Protein AF-A0A973JI30-F1 (afdb_monomer_lite)

Foldseek 3Di:
DVVVCVVPVAQEDEAEDAPPPPDDDDDPNHHYDYDHADPVLVVQLVVLLVVQVPDDDPVRNVVSSVCRSVVKDKDFQADDPDLVVSLVVLLVRVCVQPVDPFQEKEKEAEPSNDPPSVVSNVVSCCVPPPRRHYHYHHDPDHNGHMMMITD

Radius of gyration: 17.43 Å; chains: 1; bounding box: 43×21×53 Å

Sequence (151 aa):
LSRAVADTDARRVLVLAAADVADVRAPAGVEADVMAVTEVQLVIGAATFASSATGSDAVGVEREVRRAVLAARWARVVPDVGGRVQADRMLDAARGLLSQPSVLLTVLTGDATPAGHEAALLSGIAASHPGVDVVVLTGALAGHGVQMGAE

Structure (mmCIF, N/CA/C/O backbone):
data_AF-A0A973JI30-F1
#
_entry.id   AF-A0A973JI30-F1
#
loop_
_atom_site.group_PDB
_atom_site.id
_atom_site.type_symbol
_atom_site.label_atom_id
_atom_site.label_alt_id
_atom_site.label_comp_id
_atom_site.label_asym_id
_atom_site.label_entity_id
_atom_site.label_seq_id
_atom_site.pdbx_PDB_ins_code
_atom_site.Cartn_x
_atom_site.Cartn_y
_atom_site.Cartn_z
_atom_site.occupancy
_atom_site.B_iso_or_equiv
_atom_site.auth_seq_id
_atom_site.auth_comp_id
_atom_site.auth_asym_id
_atom_site.auth_atom_id
_atom_site.pdbx_PDB_model_num
ATOM 1 N N . LEU A 1 1 ? 1.644 4.625 21.397 1.00 80.88 1 LEU A N 1
ATOM 2 C CA . LEU A 1 1 ? 0.329 4.062 21.775 1.00 80.88 1 LEU A CA 1
ATOM 3 C C . LEU A 1 1 ? -0.349 4.846 22.900 1.00 80.88 1 LEU A C 1
ATOM 5 O O . LEU A 1 1 ? -1.431 5.357 22.665 1.00 80.88 1 LEU A O 1
ATOM 9 N N . SER A 1 2 ? 0.283 5.038 24.065 1.00 84.25 2 SER A N 1
ATOM 10 C CA . SER A 1 2 ? -0.335 5.739 25.212 1.00 84.25 2 SER A CA 1
ATOM 11 C C . SER A 1 2 ? -0.867 7.141 24.907 1.00 84.25 2 SER A C 1
ATOM 13 O O . SER A 1 2 ? -1.949 7.484 25.360 1.00 84.25 2 SER A O 1
ATOM 15 N N . ARG A 1 3 ? -0.146 7.931 24.098 1.00 84.12 3 ARG A N 1
ATOM 16 C CA . ARG A 1 3 ? -0.622 9.248 23.648 1.00 84.12 3 ARG A CA 1
ATOM 17 C C . ARG A 1 3 ? -1.854 9.147 22.745 1.00 84.12 3 ARG A C 1
ATOM 19 O O . ARG A 1 3 ? -2.834 9.817 23.004 1.00 84.12 3 ARG A O 1
ATOM 26 N N . ALA A 1 4 ? -1.828 8.265 21.744 1.00 80.81 4 ALA A N 1
ATOM 27 C CA . ALA A 1 4 ? -2.967 8.064 20.846 1.00 80.81 4 ALA A CA 1
ATOM 28 C C . ALA A 1 4 ? -4.228 7.620 21.608 1.00 80.81 4 ALA A C 1
ATOM 30 O O . ALA A 1 4 ? -5.311 8.117 21.330 1.00 80.81 4 ALA A O 1
ATOM 31 N N . VAL A 1 5 ? -4.080 6.739 22.604 1.00 87.44 5 VAL A N 1
ATOM 32 C CA . VAL A 1 5 ? -5.175 6.355 23.509 1.00 87.44 5 VAL A CA 1
ATOM 33 C C . VAL A 1 5 ? -5.663 7.554 24.319 1.00 87.44 5 VAL A C 1
ATOM 35 O O . VAL A 1 5 ? -6.862 7.787 24.366 1.00 87.44 5 VAL A O 1
ATOM 38 N N . ALA A 1 6 ? -4.761 8.329 24.928 1.00 86.88 6 ALA A N 1
ATOM 39 C CA . ALA A 1 6 ? -5.141 9.501 25.718 1.00 86.88 6 ALA A CA 1
ATOM 40 C C . ALA A 1 6 ? -5.875 10.564 24.881 1.00 86.88 6 ALA A C 1
ATOM 42 O O . ALA A 1 6 ? -6.829 11.164 25.363 1.00 86.88 6 ALA A O 1
ATOM 43 N N . ASP A 1 7 ? -5.463 10.753 23.626 1.00 87.00 7 ASP A N 1
ATOM 44 C CA . ASP A 1 7 ? -6.053 11.733 22.711 1.00 87.00 7 ASP A CA 1
ATOM 45 C C . ASP A 1 7 ? -7.435 11.291 22.181 1.00 87.00 7 ASP A C 1
ATOM 47 O O . ASP A 1 7 ? -8.216 12.127 21.733 1.00 87.00 7 ASP A O 1
ATOM 51 N N . THR A 1 8 ? -7.750 9.990 22.220 1.00 81.69 8 THR A N 1
ATOM 52 C CA . THR A 1 8 ? -8.975 9.416 21.620 1.00 81.69 8 THR A CA 1
ATOM 53 C C . THR A 1 8 ? -9.925 8.749 22.616 1.00 81.69 8 THR A C 1
ATOM 55 O O . THR A 1 8 ? -11.030 8.376 22.231 1.00 81.69 8 THR A O 1
ATOM 58 N N . ASP A 1 9 ? -9.503 8.564 23.870 1.00 85.69 9 ASP A N 1
ATOM 59 C CA . ASP A 1 9 ? -10.170 7.733 24.887 1.00 85.69 9 ASP A CA 1
ATOM 60 C C . ASP A 1 9 ? -10.502 6.308 24.385 1.00 85.69 9 ASP A C 1
ATOM 62 O O . ASP A 1 9 ? -11.497 5.677 24.757 1.00 85.69 9 ASP A O 1
ATOM 66 N N . ALA A 1 10 ? -9.668 5.785 23.478 1.00 84.56 10 ALA A N 1
ATOM 67 C CA . ALA A 1 10 ? -9.909 4.504 22.831 1.00 84.56 10 ALA A CA 1
ATOM 68 C C . ALA A 1 10 ? -9.767 3.335 23.818 1.00 84.56 10 ALA A C 1
ATOM 70 O O . ALA A 1 10 ? -8.713 3.111 24.412 1.00 84.56 10 ALA A O 1
ATOM 71 N N . ARG A 1 11 ? -10.822 2.517 23.921 1.00 86.19 11 ARG A N 1
ATOM 72 C CA . ARG A 1 11 ? -10.820 1.264 24.704 1.00 86.19 11 ARG A CA 1
ATOM 73 C C . ARG A 1 11 ? -10.227 0.076 23.946 1.00 86.19 11 ARG A C 1
ATOM 75 O O . ARG A 1 11 ? -9.841 -0.917 24.559 1.00 86.19 11 ARG A O 1
ATOM 82 N N . ARG A 1 12 ? -10.180 0.174 22.615 1.00 84.38 12 ARG A N 1
ATOM 83 C CA . ARG A 1 12 ? -9.618 -0.828 21.705 1.00 84.38 12 ARG A CA 1
ATOM 84 C C . ARG A 1 12 ? -8.809 -0.119 20.627 1.00 84.38 12 ARG A C 1
ATOM 86 O O . ARG A 1 12 ? -9.223 0.939 20.158 1.00 84.38 12 ARG A O 1
ATOM 93 N N . VAL A 1 13 ? -7.677 -0.694 20.242 1.00 87.50 13 VAL A N 1
ATOM 94 C CA . VAL A 1 13 ? -6.776 -0.140 19.226 1.00 87.50 13 VAL A CA 1
ATOM 95 C C . VAL A 1 13 ? -6.306 -1.236 18.274 1.00 87.50 13 VAL A C 1
ATOM 97 O O . VAL A 1 13 ? -5.838 -2.286 18.709 1.00 87.50 13 VAL A O 1
ATOM 100 N N . LEU A 1 14 ? -6.401 -0.968 16.972 1.00 86.94 14 LEU A N 1
ATOM 101 C CA . LEU A 1 14 ? -5.720 -1.747 15.943 1.00 86.94 14 LEU A CA 1
ATOM 102 C C . LEU A 1 14 ? -4.348 -1.118 15.692 1.00 86.94 14 LEU A C 1
ATOM 104 O O . LEU A 1 14 ? -4.250 0.068 15.377 1.00 86.94 14 LEU A O 1
ATOM 108 N N . VAL A 1 15 ? -3.293 -1.912 15.828 1.00 87.50 15 VAL A N 1
ATOM 109 C CA . VAL A 1 15 ? -1.912 -1.491 15.607 1.00 87.50 15 VAL A CA 1
ATOM 110 C C . VAL A 1 15 ? -1.364 -2.225 14.392 1.00 87.50 15 VAL A C 1
ATOM 112 O O . VAL A 1 15 ? -1.158 -3.434 14.425 1.00 87.50 15 VAL A O 1
ATOM 115 N N . LEU A 1 16 ? -1.098 -1.478 13.323 1.00 87.81 16 LEU A N 1
ATOM 116 C CA . LEU A 1 16 ? -0.340 -1.966 12.175 1.00 87.81 16 LEU A CA 1
ATOM 117 C C . LEU A 1 16 ? 1.146 -1.719 12.459 1.00 87.81 16 LEU A C 1
ATOM 119 O O . LEU A 1 16 ? 1.564 -0.570 12.601 1.00 87.81 16 LEU A O 1
ATOM 123 N N . ALA A 1 17 ? 1.929 -2.785 12.599 1.00 84.81 17 ALA A N 1
ATOM 124 C CA . ALA A 1 17 ? 3.340 -2.713 12.969 1.00 84.81 17 ALA A CA 1
ATOM 125 C C . ALA A 1 17 ? 4.207 -3.499 11.983 1.00 84.81 17 ALA A C 1
ATOM 127 O O . ALA A 1 17 ? 3.757 -4.488 11.413 1.00 84.81 17 ALA A O 1
ATOM 128 N N . ALA A 1 18 ? 5.463 -3.092 11.799 1.00 80.06 18 ALA A N 1
ATOM 129 C CA . ALA A 1 18 ? 6.412 -3.908 11.051 1.00 80.06 18 ALA A CA 1
ATOM 130 C C . ALA A 1 18 ? 6.654 -5.248 11.774 1.00 80.06 18 ALA A C 1
ATOM 132 O O . ALA A 1 18 ? 6.565 -5.331 13.001 1.00 80.06 18 ALA A O 1
ATOM 133 N N . ALA A 1 19 ? 6.935 -6.308 11.013 1.00 74.19 19 ALA A N 1
ATOM 134 C CA . ALA A 1 19 ? 7.053 -7.671 11.545 1.00 74.19 19 ALA A CA 1
ATOM 135 C C . ALA A 1 19 ? 8.183 -7.857 12.578 1.00 74.19 19 ALA A C 1
ATOM 137 O O . ALA A 1 19 ? 8.165 -8.815 13.345 1.00 74.19 19 ALA A O 1
ATOM 138 N N . ASP A 1 20 ? 9.160 -6.955 12.597 1.00 72.38 20 ASP A N 1
ATOM 139 C CA . ASP A 1 20 ? 10.299 -6.927 13.514 1.00 72.38 20 ASP A CA 1
ATOM 140 C C . ASP A 1 20 ? 10.058 -6.073 14.773 1.00 72.38 20 ASP A C 1
ATOM 142 O O . ASP A 1 20 ? 10.909 -6.026 15.666 1.00 72.38 20 ASP A O 1
ATOM 146 N N . VAL A 1 21 ? 8.889 -5.436 14.900 1.00 75.12 21 VAL A N 1
ATOM 147 C CA . VAL A 1 21 ? 8.501 -4.710 16.114 1.00 75.12 21 VAL A CA 1
ATOM 148 C C . VAL A 1 21 ? 8.122 -5.720 17.194 1.00 75.12 21 VAL A C 1
ATOM 150 O O . VAL A 1 21 ? 6.988 -6.184 17.284 1.00 75.12 21 VAL A O 1
ATOM 153 N N . ALA A 1 22 ? 9.102 -6.055 18.028 1.00 58.62 22 ALA A N 1
ATOM 154 C CA . ALA A 1 22 ? 8.991 -7.131 19.006 1.00 58.62 22 ALA A CA 1
ATOM 155 C C . ALA A 1 22 ? 8.092 -6.825 20.222 1.00 58.62 22 ALA A C 1
ATOM 157 O O . ALA A 1 22 ? 7.776 -7.751 20.960 1.00 58.62 22 ALA A O 1
ATOM 158 N N . ASP A 1 23 ? 7.699 -5.566 20.470 1.00 72.75 23 ASP A N 1
ATOM 159 C CA . ASP A 1 23 ? 7.053 -5.204 21.741 1.00 72.75 23 ASP A CA 1
ATOM 160 C C . ASP A 1 23 ? 6.087 -4.003 21.607 1.00 72.75 23 ASP A C 1
ATOM 162 O O . ASP A 1 23 ? 6.453 -2.839 21.797 1.00 72.75 23 ASP A O 1
ATOM 166 N N . VAL A 1 24 ? 4.815 -4.271 21.288 1.00 78.94 24 VAL A N 1
ATOM 167 C CA . VAL A 1 24 ? 3.740 -3.260 21.324 1.00 78.94 24 VAL A CA 1
ATOM 168 C C . VAL A 1 24 ? 3.044 -3.318 22.683 1.00 78.94 24 VAL A C 1
ATOM 170 O O . VAL A 1 24 ? 2.293 -4.244 22.974 1.00 78.94 24 VAL A O 1
ATOM 173 N N . ARG A 1 25 ? 3.267 -2.303 23.526 1.00 83.00 25 ARG A N 1
ATOM 174 C CA . ARG A 1 25 ? 2.654 -2.216 24.862 1.00 83.00 25 ARG A CA 1
ATOM 175 C C . ARG A 1 25 ? 1.466 -1.261 24.874 1.00 83.00 25 ARG A C 1
ATOM 177 O O . ARG A 1 25 ? 1.634 -0.053 24.685 1.00 83.00 25 ARG A O 1
ATOM 184 N N . ALA A 1 26 ? 0.277 -1.801 25.130 1.00 83.38 26 ALA A N 1
ATOM 185 C CA . ALA A 1 26 ? -0.933 -1.022 25.371 1.00 83.38 26 ALA A CA 1
ATOM 186 C C . ALA A 1 26 ? -1.004 -0.525 26.826 1.00 83.38 26 ALA A C 1
ATOM 188 O O . ALA A 1 26 ? -0.517 -1.210 27.730 1.00 83.38 26 ALA A O 1
ATOM 189 N N . PRO A 1 27 ? -1.599 0.656 27.080 1.00 87.38 27 PRO A N 1
ATOM 190 C CA . PRO A 1 27 ? -1.960 1.069 28.433 1.00 87.38 27 PRO A CA 1
ATOM 191 C C . PRO A 1 27 ? -2.869 0.040 29.120 1.00 87.38 27 PRO A C 1
ATOM 193 O O . PRO A 1 27 ? -3.625 -0.675 28.463 1.00 87.38 27 PRO A O 1
ATOM 196 N N . ALA A 1 28 ? -2.823 -0.017 30.453 1.00 86.50 28 ALA A N 1
ATOM 197 C CA . ALA A 1 28 ? -3.683 -0.912 31.222 1.00 86.50 28 ALA A CA 1
ATOM 198 C C . ALA A 1 28 ? -5.171 -0.649 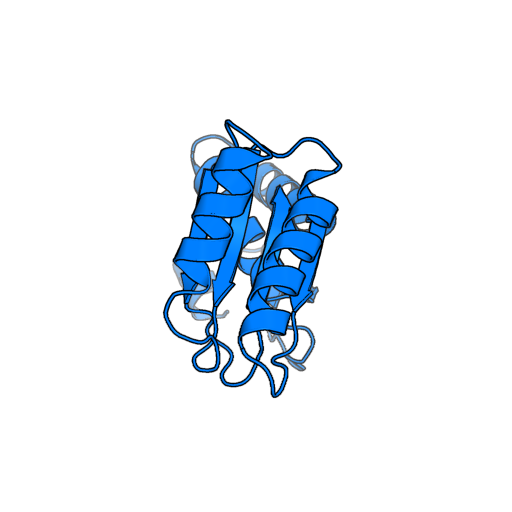30.922 1.00 86.50 28 ALA A C 1
ATOM 200 O O . ALA A 1 28 ? -5.608 0.500 30.907 1.00 86.50 28 ALA A O 1
ATOM 201 N N . GLY A 1 29 ? -5.943 -1.717 30.704 1.00 85.75 29 GLY A N 1
ATOM 202 C CA . GLY A 1 29 ? -7.376 -1.629 30.397 1.00 85.75 29 GLY A CA 1
ATOM 203 C C . GLY A 1 29 ? -7.717 -1.337 28.930 1.00 85.75 29 GLY A C 1
ATOM 204 O O . GLY A 1 29 ? -8.898 -1.217 28.617 1.00 85.75 29 GLY A O 1
ATOM 205 N N . VAL A 1 30 ? -6.720 -1.256 28.041 1.00 89.00 30 VAL A N 1
ATOM 206 C CA . VAL A 1 30 ? -6.911 -1.102 26.590 1.00 89.00 30 VAL A CA 1
ATOM 207 C C . VAL A 1 30 ? -6.593 -2.414 25.883 1.00 89.00 30 VAL A C 1
ATOM 209 O O . VAL A 1 30 ? -5.522 -2.989 26.077 1.00 89.00 30 VAL A O 1
ATOM 212 N N . GLU A 1 31 ? -7.504 -2.871 25.030 1.00 87.31 31 GLU A N 1
ATOM 213 C CA . GLU A 1 31 ? -7.265 -4.020 24.156 1.00 87.31 31 GLU A CA 1
ATOM 214 C C . GLU A 1 31 ? -6.491 -3.564 22.914 1.00 87.31 31 GLU A C 1
ATOM 216 O O . GLU A 1 31 ? -6.947 -2.679 22.190 1.00 87.31 31 GLU A O 1
ATOM 221 N N . ALA A 1 32 ? -5.324 -4.155 22.662 1.00 87.44 32 ALA A N 1
ATOM 222 C CA . ALA A 1 32 ? -4.572 -3.924 21.436 1.00 87.44 32 ALA A CA 1
ATOM 223 C C . ALA A 1 32 ? -4.560 -5.184 20.580 1.00 87.44 32 ALA A C 1
ATOM 225 O O . ALA A 1 32 ? -4.109 -6.235 21.034 1.00 87.44 32 ALA A O 1
ATOM 226 N N . ASP A 1 33 ? -5.011 -5.048 19.337 1.00 87.62 33 ASP A N 1
ATOM 227 C CA . ASP A 1 33 ? -4.787 -6.046 18.300 1.00 87.62 33 ASP A CA 1
ATOM 228 C C . ASP A 1 33 ? -3.639 -5.574 17.410 1.00 87.62 33 ASP A C 1
ATOM 230 O O . ASP A 1 33 ? -3.664 -4.457 16.892 1.00 87.62 33 ASP A O 1
ATOM 234 N N . VAL A 1 34 ? -2.610 -6.404 17.275 1.00 87.56 34 VAL A N 1
ATOM 235 C CA . VAL A 1 34 ? -1.371 -6.058 16.584 1.00 87.56 34 VAL A CA 1
ATOM 236 C C . VAL A 1 34 ? -1.247 -6.917 15.338 1.00 87.56 34 VAL A C 1
ATOM 238 O O . VAL A 1 34 ? -1.142 -8.140 15.413 1.00 87.56 34 VAL A O 1
ATOM 241 N N . MET A 1 35 ? -1.205 -6.263 14.183 1.00 89.81 35 MET A N 1
ATOM 242 C CA . MET A 1 35 ? -0.983 -6.905 12.897 1.00 89.81 35 MET A CA 1
ATOM 243 C C . MET A 1 35 ? 0.413 -6.568 12.384 1.00 89.81 35 MET A C 1
ATOM 245 O O . MET A 1 35 ? 0.734 -5.400 12.162 1.00 89.81 35 MET A O 1
ATOM 249 N N . ALA A 1 36 ? 1.217 -7.607 12.160 1.00 88.56 36 ALA A N 1
ATOM 250 C CA . ALA A 1 36 ? 2.481 -7.495 11.446 1.00 88.56 36 ALA A CA 1
ATOM 251 C C . ALA A 1 36 ? 2.213 -7.239 9.954 1.00 88.56 36 ALA A C 1
ATOM 253 O O . ALA A 1 36 ? 1.524 -8.027 9.304 1.00 88.56 36 ALA A O 1
ATOM 254 N N . VAL A 1 37 ? 2.752 -6.148 9.416 1.00 89.31 37 VAL A N 1
ATOM 255 C CA . VAL A 1 37 ? 2.533 -5.697 8.038 1.00 89.31 37 VAL A CA 1
ATOM 256 C C . VAL A 1 37 ? 3.836 -5.255 7.380 1.00 89.31 37 VAL A C 1
ATOM 258 O O . VAL A 1 37 ? 4.799 -4.873 8.047 1.00 89.31 37 VAL A O 1
ATOM 261 N N . THR A 1 38 ? 3.867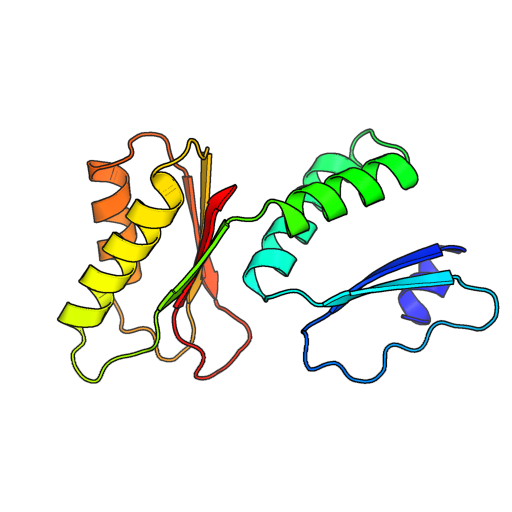 -5.293 6.052 1.00 87.56 38 THR A N 1
ATOM 262 C CA . THR A 1 38 ? 4.897 -4.605 5.268 1.00 87.56 38 THR A CA 1
ATOM 263 C C . THR A 1 38 ? 4.624 -3.104 5.209 1.00 87.56 38 THR A C 1
ATOM 265 O O . THR A 1 38 ? 3.523 -2.635 5.500 1.00 87.56 38 THR A O 1
ATOM 268 N N . GLU A 1 39 ? 5.624 -2.330 4.793 1.00 86.19 39 GLU A N 1
ATOM 269 C CA . GLU A 1 39 ? 5.478 -0.882 4.637 1.00 86.19 39 GLU A CA 1
ATOM 270 C C . GLU A 1 39 ? 4.395 -0.524 3.610 1.00 86.19 39 GLU A C 1
ATOM 272 O O . GLU A 1 39 ? 3.590 0.375 3.833 1.00 86.19 39 GLU A O 1
ATOM 277 N N . VAL A 1 40 ? 4.300 -1.281 2.515 1.00 87.06 40 VAL A N 1
ATOM 278 C CA . VAL A 1 40 ? 3.254 -1.040 1.519 1.00 87.06 40 VAL A CA 1
ATOM 279 C C . VAL A 1 40 ? 1.862 -1.408 2.032 1.00 87.06 40 VAL A C 1
ATOM 281 O O . VAL A 1 40 ? 0.912 -0.669 1.797 1.00 87.06 40 VAL A O 1
ATOM 284 N N . GLN A 1 41 ? 1.737 -2.480 2.816 1.00 89.94 41 GLN A N 1
ATOM 285 C CA . GLN A 1 41 ? 0.483 -2.812 3.496 1.00 89.94 41 GLN A CA 1
ATOM 286 C C . GLN A 1 41 ? 0.073 -1.735 4.509 1.00 89.94 41 GLN A C 1
ATOM 288 O O . GLN A 1 41 ? -1.116 -1.455 4.652 1.00 89.94 41 GLN A O 1
ATOM 293 N N . LEU A 1 42 ? 1.037 -1.101 5.185 1.00 89.12 42 LEU A N 1
ATOM 294 C CA . LEU A 1 42 ? 0.772 0.027 6.076 1.00 89.12 42 LEU A CA 1
ATOM 295 C C . LEU A 1 42 ? 0.200 1.228 5.308 1.00 89.12 42 LEU A C 1
ATOM 297 O O . LEU A 1 42 ? -0.770 1.827 5.769 1.00 89.12 42 LEU A O 1
ATOM 301 N N . VAL A 1 43 ? 0.754 1.552 4.134 1.00 88.62 43 VAL A N 1
ATOM 302 C CA . VAL A 1 43 ? 0.243 2.641 3.284 1.00 88.62 43 VAL A CA 1
ATOM 303 C C . VAL A 1 43 ? -1.177 2.348 2.799 1.00 88.62 43 VAL A C 1
ATOM 305 O O . VAL A 1 43 ? -2.043 3.209 2.935 1.00 88.62 43 VAL A O 1
ATOM 308 N N . ILE A 1 44 ? -1.439 1.124 2.332 1.00 87.94 44 ILE A N 1
ATOM 309 C CA . ILE A 1 44 ? -2.778 0.664 1.920 1.00 87.94 44 ILE A CA 1
ATOM 310 C C . ILE A 1 44 ? -3.779 0.789 3.080 1.00 87.94 44 ILE A C 1
ATOM 312 O O . ILE A 1 44 ? -4.874 1.341 2.939 1.00 87.94 44 ILE A O 1
ATOM 316 N N . GLY A 1 45 ? -3.388 0.336 4.276 1.00 89.44 45 GLY A N 1
ATOM 317 C CA . GLY A 1 45 ? -4.210 0.448 5.480 1.00 89.44 45 GLY A CA 1
ATOM 318 C C . GLY A 1 45 ? -4.504 1.900 5.867 1.00 89.44 45 GLY A C 1
ATOM 319 O O . GLY A 1 45 ? -5.643 2.227 6.201 1.00 89.44 45 GLY A O 1
ATOM 320 N N . ALA A 1 46 ? -3.509 2.786 5.780 1.00 88.38 46 ALA A N 1
ATOM 321 C CA . ALA A 1 46 ? -3.669 4.210 6.067 1.00 88.38 46 ALA A CA 1
ATOM 322 C C . ALA A 1 46 ? -4.571 4.918 5.040 1.00 88.38 46 ALA A C 1
ATOM 324 O O . ALA A 1 46 ? -5.436 5.704 5.431 1.00 88.38 46 ALA A O 1
ATOM 325 N N . ALA A 1 47 ? -4.419 4.612 3.748 1.00 86.44 47 ALA A N 1
ATOM 326 C CA . ALA A 1 47 ? -5.270 5.141 2.681 1.00 86.44 47 ALA A CA 1
ATOM 327 C C . ALA A 1 47 ? -6.729 4.683 2.844 1.00 86.44 47 ALA A C 1
ATOM 329 O O . ALA A 1 47 ? -7.661 5.492 2.765 1.00 86.44 47 ALA A O 1
ATOM 330 N N . THR A 1 48 ? -6.925 3.402 3.172 1.00 88.25 48 THR A N 1
ATOM 331 C CA . THR A 1 48 ? -8.245 2.835 3.477 1.00 88.25 48 THR A CA 1
ATOM 332 C C . THR A 1 48 ? -8.868 3.519 4.692 1.00 88.25 48 THR A C 1
ATOM 334 O O . THR A 1 48 ? -10.030 3.921 4.642 1.00 88.25 48 THR A O 1
ATOM 337 N N . PHE A 1 49 ? -8.101 3.707 5.773 1.00 88.88 49 PHE A N 1
ATOM 338 C CA . PHE A 1 49 ? -8.566 4.400 6.976 1.00 88.88 49 PHE A CA 1
ATOM 339 C C . PHE A 1 49 ? -9.020 5.830 6.664 1.00 88.88 49 PHE A C 1
ATOM 341 O O . PHE A 1 49 ? -10.130 6.212 7.029 1.00 88.88 49 PHE A O 1
ATOM 348 N N . ALA A 1 50 ? -8.197 6.600 5.946 1.00 86.19 50 ALA A N 1
ATOM 349 C CA . ALA A 1 50 ? -8.507 7.981 5.580 1.00 86.19 50 ALA A CA 1
ATOM 350 C C . ALA A 1 50 ? -9.786 8.090 4.734 1.00 86.19 50 ALA A C 1
ATOM 352 O O . ALA A 1 50 ? -10.586 9.001 4.942 1.00 86.19 50 ALA A O 1
ATOM 353 N N . SER A 1 51 ? -10.006 7.136 3.827 1.00 83.31 51 SER A N 1
ATOM 354 C CA . SER A 1 51 ? -11.204 7.092 2.980 1.00 83.31 51 SER A CA 1
ATOM 355 C C . SER A 1 51 ? -12.459 6.700 3.772 1.00 83.31 51 SER A C 1
ATOM 357 O O . SER A 1 51 ? -13.527 7.281 3.585 1.00 83.31 51 SER A O 1
ATOM 359 N N . SER A 1 52 ? -12.320 5.756 4.708 1.00 83.00 52 SER A N 1
ATOM 360 C CA . SER A 1 52 ? -13.433 5.166 5.473 1.00 83.00 52 SER A CA 1
ATOM 361 C C . SER A 1 52 ? -13.869 6.010 6.677 1.00 83.00 52 SER A C 1
ATOM 363 O O . SER A 1 52 ? -15.017 5.936 7.122 1.00 83.00 52 SER A O 1
ATOM 365 N N . ALA A 1 53 ? -12.978 6.866 7.190 1.00 71.00 53 ALA A N 1
ATOM 366 C CA . ALA A 1 53 ? -13.234 7.734 8.342 1.00 71.00 53 ALA A CA 1
ATOM 367 C C . ALA A 1 53 ? -14.361 8.765 8.118 1.00 71.00 53 ALA A C 1
ATOM 369 O O . ALA A 1 53 ? -14.785 9.428 9.062 1.00 71.00 53 ALA A O 1
ATOM 370 N N . THR A 1 54 ? -14.864 8.906 6.886 1.00 68.50 54 THR A N 1
ATOM 371 C CA . THR A 1 54 ? -15.888 9.895 6.519 1.00 68.50 54 THR A CA 1
ATOM 372 C C . THR A 1 54 ? -17.337 9.410 6.664 1.00 68.50 54 THR A C 1
ATOM 374 O O . THR A 1 54 ? -18.253 10.193 6.414 1.00 68.50 54 THR A O 1
ATOM 377 N N . GLY A 1 55 ? -17.589 8.171 7.111 1.00 63.72 55 GLY A N 1
ATOM 378 C CA . GLY A 1 55 ? -18.973 7.689 7.261 1.00 63.72 55 GLY A CA 1
ATOM 379 C C . GLY A 1 55 ? -19.209 6.374 8.011 1.00 63.72 55 GLY A C 1
ATOM 380 O O . GLY A 1 55 ? -20.366 6.056 8.282 1.00 63.72 55 GLY A O 1
ATOM 381 N N . SER A 1 56 ? -18.162 5.626 8.367 1.00 73.06 56 SER A N 1
ATOM 382 C CA . SER A 1 56 ? -18.279 4.336 9.066 1.00 73.06 56 SER A CA 1
ATOM 383 C C . SER A 1 56 ? -18.090 4.475 10.584 1.00 73.06 56 SER A C 1
ATOM 385 O O . SER A 1 56 ? -17.356 5.344 11.057 1.00 73.06 56 SER A O 1
ATOM 387 N N . ASP A 1 57 ? -18.727 3.595 11.368 1.00 84.19 57 ASP A N 1
ATOM 388 C CA . A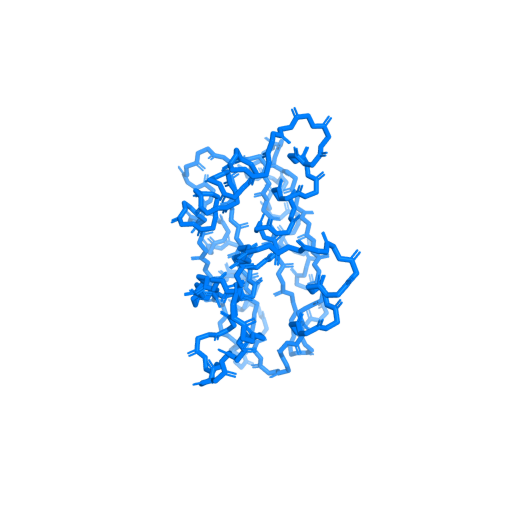SP A 1 57 ? -18.403 3.455 12.792 1.00 84.19 57 ASP A CA 1
ATOM 389 C C . ASP A 1 57 ? -17.005 2.831 12.985 1.00 84.19 57 ASP A C 1
ATOM 391 O O . ASP A 1 57 ? -16.419 2.261 12.061 1.00 84.19 57 ASP A O 1
ATOM 395 N N . ALA A 1 58 ? -16.445 2.936 14.193 1.00 79.94 58 ALA A N 1
ATOM 396 C CA . ALA A 1 58 ? -15.077 2.485 14.464 1.00 79.94 58 ALA A CA 1
ATOM 397 C C . ALA A 1 58 ? -14.849 0.990 14.151 1.00 79.94 58 ALA A C 1
ATOM 399 O O . ALA A 1 58 ? -13.761 0.610 13.723 1.00 79.94 58 ALA A O 1
ATOM 400 N N . VAL A 1 59 ? -15.871 0.146 14.330 1.00 83.69 59 VAL A N 1
ATOM 401 C CA . VAL A 1 59 ? -15.796 -1.300 14.058 1.00 83.69 59 VAL A CA 1
ATOM 402 C C . VAL A 1 59 ? -15.825 -1.577 12.553 1.00 83.69 59 VAL A C 1
ATOM 404 O O . VAL A 1 59 ? -15.138 -2.480 12.070 1.00 83.69 59 VAL A O 1
ATOM 407 N N . GLY A 1 60 ? -16.607 -0.802 11.803 1.00 85.69 60 GLY A N 1
ATOM 408 C CA . GLY A 1 60 ? -16.637 -0.807 10.346 1.00 85.69 60 GLY A CA 1
ATOM 409 C C . GLY A 1 60 ? -15.282 -0.424 9.767 1.00 85.69 60 GLY A C 1
ATOM 410 O O . GLY A 1 60 ? -14.714 -1.208 9.008 1.00 85.69 60 GLY A O 1
ATOM 411 N N . VAL A 1 61 ? -14.721 0.702 10.221 1.00 87.69 61 VAL A N 1
ATOM 412 C CA . VAL A 1 61 ? -13.399 1.179 9.788 1.00 87.69 61 VAL A CA 1
ATOM 413 C C . VAL A 1 61 ? -12.310 0.149 10.099 1.00 87.69 61 VAL A C 1
ATOM 415 O O . VAL A 1 61 ? -11.504 -0.171 9.227 1.00 87.69 61 VAL A O 1
ATOM 418 N N . GLU A 1 62 ? -12.296 -0.430 11.306 1.00 89.69 62 GLU A N 1
ATOM 419 C CA . GLU A 1 62 ? -11.329 -1.477 11.671 1.00 89.69 62 GLU A CA 1
ATOM 420 C C . GLU A 1 62 ? -11.394 -2.668 10.701 1.00 89.69 62 GLU A C 1
ATOM 422 O O . GLU A 1 62 ? -10.369 -3.153 10.212 1.00 89.69 62 GLU A O 1
ATOM 427 N N . ARG A 1 63 ? -12.608 -3.142 10.398 1.00 90.38 63 ARG A N 1
ATOM 428 C CA . ARG A 1 63 ? -12.823 -4.288 9.509 1.00 90.38 63 ARG A CA 1
ATOM 429 C C . ARG A 1 63 ? -12.401 -3.984 8.075 1.00 90.38 63 ARG A C 1
ATOM 431 O O . ARG A 1 63 ? -11.839 -4.862 7.421 1.00 90.38 63 ARG A O 1
ATOM 438 N N . GLU A 1 64 ? -12.686 -2.782 7.588 1.00 90.19 64 GLU A N 1
ATOM 439 C CA . GLU A 1 64 ? -12.311 -2.323 6.249 1.00 90.19 64 GLU A CA 1
ATOM 440 C C . GLU A 1 64 ? -10.794 -2.235 6.108 1.00 90.19 64 GLU A C 1
ATOM 442 O O . GLU A 1 64 ? -10.235 -2.863 5.208 1.00 90.19 64 GLU A O 1
ATOM 447 N N . VAL A 1 65 ? -10.118 -1.587 7.062 1.00 90.94 65 VAL A N 1
ATOM 448 C CA . VAL A 1 65 ? -8.651 -1.501 7.103 1.00 90.94 65 VAL A CA 1
ATOM 449 C C . VAL A 1 65 ? -8.027 -2.892 7.158 1.00 90.94 65 VAL A C 1
ATOM 451 O O . VAL A 1 65 ? -7.146 -3.207 6.360 1.00 90.94 65 VAL A O 1
ATOM 454 N N . ARG A 1 66 ? -8.510 -3.771 8.045 1.00 92.44 66 ARG A N 1
ATOM 455 C CA . ARG A 1 66 ? -7.992 -5.141 8.154 1.00 92.44 66 ARG A CA 1
ATOM 456 C C . ARG A 1 66 ? -8.170 -5.921 6.857 1.00 92.44 66 ARG A C 1
ATOM 458 O O . ARG A 1 66 ? -7.253 -6.621 6.433 1.00 92.44 66 ARG A O 1
ATOM 465 N N . ARG A 1 67 ? -9.345 -5.820 6.230 1.00 91.50 67 ARG A N 1
ATOM 466 C CA . ARG A 1 67 ? -9.621 -6.493 4.959 1.00 91.50 67 ARG A CA 1
ATOM 467 C C . ARG A 1 67 ? -8.689 -5.983 3.864 1.00 91.50 67 ARG A C 1
ATOM 469 O O . ARG A 1 67 ? -8.132 -6.813 3.158 1.00 91.50 67 ARG A O 1
ATOM 476 N N . ALA A 1 68 ? -8.496 -4.670 3.752 1.00 89.94 68 ALA A N 1
ATOM 477 C CA . ALA A 1 68 ? -7.602 -4.076 2.762 1.00 89.94 68 ALA A CA 1
ATOM 478 C C . ALA A 1 68 ? -6.151 -4.538 2.959 1.00 89.94 68 ALA A C 1
ATOM 480 O O . ALA A 1 68 ? -5.532 -5.045 2.029 1.00 89.94 68 ALA A O 1
ATOM 481 N N . VAL A 1 69 ? -5.641 -4.483 4.194 1.00 91.00 69 VAL A N 1
ATOM 482 C CA . VAL A 1 69 ? -4.284 -4.939 4.544 1.00 91.00 69 VAL A CA 1
ATOM 483 C C . VAL A 1 69 ? -4.063 -6.419 4.209 1.00 91.00 69 VAL A C 1
ATOM 485 O O . VAL A 1 69 ? -3.010 -6.782 3.682 1.00 91.00 69 VAL A O 1
ATOM 488 N N . LEU A 1 70 ? -5.041 -7.283 4.505 1.00 90.69 70 LEU A N 1
ATOM 489 C CA . LEU A 1 70 ? -4.947 -8.723 4.234 1.00 90.69 70 LEU A CA 1
ATOM 490 C C . LEU A 1 70 ? -5.142 -9.073 2.752 1.00 90.69 70 LEU A C 1
ATOM 492 O O . LEU A 1 70 ? -4.588 -10.068 2.292 1.00 90.69 70 LEU A O 1
ATOM 496 N N . ALA A 1 71 ? -5.932 -8.287 2.019 1.00 88.88 71 ALA A N 1
ATOM 497 C CA . ALA A 1 71 ? -6.171 -8.476 0.588 1.00 88.88 71 ALA A CA 1
ATOM 498 C C . ALA A 1 71 ? -5.081 -7.844 -0.293 1.00 88.88 71 ALA A C 1
ATOM 500 O O . ALA A 1 71 ? -5.002 -8.161 -1.480 1.00 88.88 71 ALA A O 1
ATOM 501 N N . ALA A 1 72 ? -4.246 -6.970 0.279 1.00 87.44 72 ALA A N 1
ATOM 502 C CA . ALA A 1 72 ? -3.182 -6.268 -0.418 1.00 87.44 72 ALA A CA 1
ATOM 503 C C . ALA A 1 72 ? -2.247 -7.235 -1.151 1.00 87.44 72 ALA A C 1
ATOM 505 O O . ALA A 1 72 ? -1.542 -8.051 -0.546 1.00 87.44 72 ALA A O 1
ATOM 506 N N . ARG A 1 73 ? -2.193 -7.089 -2.474 1.00 91.56 73 ARG A N 1
ATOM 507 C CA . ARG A 1 73 ? -1.209 -7.770 -3.314 1.00 91.56 73 ARG A CA 1
ATOM 508 C C . ARG A 1 73 ? 0.044 -6.917 -3.333 1.00 91.56 73 ARG A C 1
ATOM 510 O O . ARG A 1 73 ? -0.040 -5.735 -3.651 1.00 91.56 73 ARG A O 1
ATOM 517 N N . TRP A 1 74 ? 1.199 -7.496 -3.027 1.00 90.94 74 TRP A N 1
ATOM 518 C CA . TRP A 1 74 ? 2.447 -6.741 -2.988 1.00 90.94 74 TRP A CA 1
ATOM 519 C C . TRP A 1 74 ? 3.633 -7.517 -3.551 1.00 90.94 74 TRP A C 1
ATOM 521 O O . TRP A 1 74 ? 3.639 -8.747 -3.596 1.00 90.94 74 TRP A O 1
ATOM 531 N N . ALA A 1 75 ? 4.642 -6.773 -3.992 1.00 90.00 75 ALA A N 1
ATOM 532 C CA . ALA A 1 75 ? 5.895 -7.300 -4.508 1.00 90.00 75 ALA A CA 1
ATOM 533 C C . ALA A 1 75 ? 7.070 -6.444 -4.028 1.00 90.00 75 ALA A C 1
ATOM 535 O O . ALA A 1 75 ? 6.927 -5.249 -3.766 1.00 90.00 75 ALA A O 1
ATOM 536 N N . ARG A 1 76 ? 8.254 -7.054 -3.938 1.00 88.94 76 ARG A N 1
ATOM 537 C CA . ARG A 1 76 ? 9.507 -6.364 -3.616 1.00 88.94 76 ARG A CA 1
ATOM 538 C C . ARG A 1 76 ? 10.542 -6.632 -4.697 1.00 88.94 76 ARG A C 1
ATOM 540 O O . ARG A 1 76 ? 10.813 -7.782 -5.028 1.00 88.94 76 ARG A O 1
ATOM 547 N N . VAL A 1 77 ? 11.160 -5.567 -5.188 1.00 87.31 77 VAL A N 1
ATOM 548 C CA . VAL A 1 77 ? 12.253 -5.600 -6.158 1.00 87.31 77 VAL A CA 1
ATOM 549 C C . VAL A 1 77 ? 13.537 -5.214 -5.441 1.00 87.31 77 VAL A C 1
ATOM 551 O O . VAL A 1 77 ? 13.737 -4.065 -5.050 1.00 87.31 77 VAL A O 1
ATOM 554 N N . VAL A 1 78 ? 14.408 -6.198 -5.232 1.00 81.25 78 VAL A N 1
ATOM 555 C CA . VAL A 1 78 ? 15.720 -5.993 -4.605 1.00 81.25 78 VAL A CA 1
ATOM 556 C C . VAL A 1 78 ? 16.655 -5.300 -5.608 1.00 81.25 78 VAL A C 1
ATOM 558 O O . VAL A 1 78 ? 16.611 -5.657 -6.790 1.00 81.25 78 VAL A O 1
ATOM 561 N N . PRO A 1 79 ? 17.485 -4.326 -5.180 1.00 72.25 79 PRO A N 1
ATOM 562 C CA . PRO A 1 79 ? 18.426 -3.662 -6.076 1.00 72.25 79 PRO A CA 1
ATOM 563 C C . PRO A 1 79 ? 19.396 -4.681 -6.682 1.00 72.25 79 PRO A C 1
ATOM 565 O O . PRO A 1 79 ? 19.893 -5.559 -5.976 1.00 72.25 79 PRO A O 1
ATOM 568 N N . ASP A 1 80 ? 19.663 -4.562 -7.981 1.00 70.19 80 ASP A N 1
ATOM 569 C CA . ASP A 1 80 ? 20.671 -5.360 -8.685 1.00 70.19 80 ASP A CA 1
ATOM 570 C C . ASP A 1 80 ? 21.814 -4.441 -9.140 1.00 70.19 80 ASP A C 1
ATOM 572 O O . ASP A 1 80 ? 21.628 -3.237 -9.308 1.00 70.19 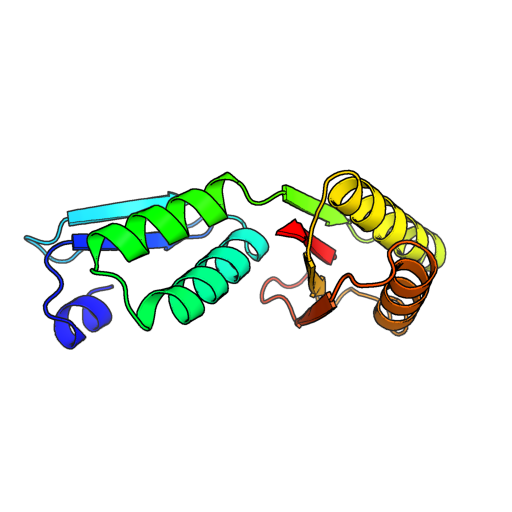80 ASP A O 1
ATOM 576 N N . VAL A 1 81 ? 22.997 -5.004 -9.374 1.00 62.41 81 VAL A N 1
ATOM 577 C CA . VAL A 1 81 ? 24.218 -4.266 -9.738 1.00 62.41 81 VAL A CA 1
ATOM 578 C C . VAL A 1 81 ? 24.085 -3.590 -11.121 1.00 62.41 81 VAL A C 1
ATOM 580 O O . VAL A 1 81 ? 24.850 -2.686 -11.452 1.00 62.41 81 VAL A O 1
ATOM 583 N N . GLY A 1 82 ? 23.091 -3.980 -11.934 1.00 61.78 82 GLY A N 1
ATOM 584 C CA . GLY A 1 82 ? 22.789 -3.387 -13.242 1.00 61.78 82 GLY A CA 1
ATOM 585 C C . GLY A 1 82 ? 21.472 -2.602 -13.281 1.00 61.78 82 GLY A C 1
ATOM 586 O O . GLY A 1 82 ? 20.392 -3.189 -13.256 1.00 61.78 82 GLY A O 1
ATOM 587 N N . GLY A 1 83 ? 21.547 -1.278 -13.467 1.00 63.19 83 GLY A N 1
ATOM 588 C CA . GLY A 1 83 ? 20.379 -0.383 -13.437 1.00 63.19 83 GLY A CA 1
ATOM 589 C C . GLY A 1 83 ? 19.261 -0.729 -14.434 1.00 63.19 83 GLY A C 1
ATOM 590 O O . GLY A 1 83 ? 18.093 -0.698 -14.064 1.00 63.19 83 GLY A O 1
ATOM 591 N N . ARG A 1 84 ? 19.568 -1.127 -15.677 1.00 68.25 84 ARG A N 1
ATOM 592 C CA . ARG A 1 84 ? 18.527 -1.460 -16.676 1.00 68.25 84 ARG A CA 1
ATOM 593 C C . ARG A 1 84 ? 17.692 -2.684 -16.278 1.00 68.25 84 ARG A C 1
ATOM 595 O O . ARG A 1 84 ? 16.479 -2.676 -16.440 1.00 68.25 84 ARG A O 1
ATOM 602 N N . VAL A 1 85 ? 18.336 -3.679 -15.667 1.00 78.12 85 VAL A N 1
ATOM 603 C CA . VAL A 1 85 ? 17.684 -4.904 -15.177 1.00 78.12 85 VAL A CA 1
ATOM 604 C C . VAL A 1 85 ? 16.682 -4.586 -14.065 1.00 78.12 85 VAL A C 1
ATOM 606 O O . VAL A 1 85 ? 15.642 -5.230 -13.965 1.00 78.12 85 VAL A O 1
ATOM 609 N N . GLN A 1 86 ? 16.958 -3.570 -13.244 1.00 83.19 86 GLN A N 1
ATOM 610 C CA . GLN A 1 86 ? 16.056 -3.165 -12.168 1.00 83.19 86 GLN A CA 1
ATOM 611 C C . GLN A 1 86 ? 14.766 -2.523 -12.693 1.00 83.19 86 GLN A C 1
ATOM 613 O O . GLN A 1 86 ? 13.697 -2.853 -12.190 1.00 83.19 86 GLN A O 1
ATOM 618 N N . ALA A 1 87 ? 14.842 -1.654 -13.708 1.00 84.75 87 ALA A N 1
ATOM 619 C CA . ALA A 1 87 ? 13.655 -1.025 -14.297 1.00 84.75 87 ALA A CA 1
ATOM 620 C C . ALA A 1 87 ? 12.723 -2.062 -14.948 1.00 84.75 87 ALA A C 1
ATOM 622 O O . ALA A 1 87 ? 11.514 -2.031 -14.722 1.00 84.75 87 ALA A O 1
ATOM 623 N N . ASP A 1 88 ? 13.289 -3.023 -15.683 1.00 87.94 88 ASP A N 1
ATOM 624 C CA . ASP A 1 88 ? 12.516 -4.106 -16.300 1.00 87.94 88 ASP A CA 1
ATOM 625 C C . ASP A 1 88 ? 11.850 -4.989 -15.229 1.00 87.94 88 ASP A C 1
ATOM 627 O O . ASP A 1 88 ? 10.651 -5.252 -15.297 1.00 87.94 88 ASP A O 1
ATOM 631 N N . ARG A 1 89 ? 12.577 -5.350 -14.158 1.00 88.56 89 ARG A N 1
ATOM 632 C CA . ARG A 1 89 ? 12.006 -6.095 -13.018 1.00 88.56 89 ARG A CA 1
ATOM 633 C C . ARG A 1 89 ? 10.913 -5.326 -12.285 1.00 88.56 89 ARG A C 1
ATOM 635 O O . ARG A 1 89 ? 9.957 -5.940 -11.819 1.00 88.56 89 ARG A O 1
ATOM 642 N N . MET A 1 90 ? 11.054 -4.007 -12.156 1.00 90.94 90 MET A N 1
ATOM 643 C CA . MET A 1 90 ? 10.010 -3.161 -11.579 1.00 90.94 90 MET A CA 1
ATOM 644 C C . MET A 1 90 ? 8.733 -3.237 -12.410 1.00 90.94 90 MET A C 1
ATOM 646 O O . MET A 1 90 ? 7.653 -3.451 -11.863 1.00 90.94 90 MET A O 1
ATOM 650 N N . LEU A 1 91 ? 8.863 -3.117 -13.730 1.00 92.12 91 LEU A N 1
ATOM 651 C CA . LEU A 1 91 ? 7.726 -3.187 -14.634 1.00 92.12 91 LEU A CA 1
ATOM 652 C C . LEU A 1 91 ? 7.082 -4.581 -14.641 1.00 92.12 91 LEU A C 1
ATOM 654 O O . LEU A 1 91 ? 5.858 -4.683 -14.621 1.00 92.12 91 LEU A O 1
ATOM 658 N N . ASP A 1 92 ? 7.877 -5.648 -14.614 1.00 93.12 92 ASP A N 1
ATOM 659 C CA . ASP A 1 92 ? 7.366 -7.020 -14.556 1.00 93.12 92 ASP A CA 1
ATOM 660 C C . ASP A 1 92 ? 6.655 -7.320 -13.230 1.00 93.12 92 ASP A C 1
ATOM 662 O O . ASP A 1 92 ? 5.586 -7.932 -13.233 1.00 93.12 92 ASP A O 1
ATOM 666 N N . ALA A 1 93 ? 7.185 -6.835 -12.101 1.00 93.50 93 ALA A N 1
ATOM 667 C CA . ALA A 1 93 ? 6.521 -6.946 -10.803 1.00 93.50 93 ALA A CA 1
ATOM 668 C C . ALA A 1 93 ? 5.173 -6.210 -10.800 1.00 93.50 93 ALA A C 1
ATOM 670 O O . ALA A 1 93 ? 4.159 -6.776 -10.392 1.00 93.50 93 ALA A O 1
ATOM 671 N N . ALA A 1 94 ? 5.143 -4.980 -11.316 1.00 93.81 94 ALA A N 1
ATOM 672 C CA . ALA A 1 94 ? 3.919 -4.201 -11.437 1.00 93.81 94 ALA A CA 1
ATOM 673 C C . ALA A 1 94 ? 2.888 -4.885 -12.351 1.00 93.81 94 ALA A C 1
ATOM 675 O O . ALA A 1 94 ? 1.728 -5.013 -11.974 1.00 93.81 94 ALA A O 1
ATOM 676 N N . ARG A 1 95 ? 3.302 -5.421 -13.506 1.00 93.69 95 ARG A N 1
ATOM 677 C CA . ARG A 1 95 ? 2.427 -6.216 -14.389 1.00 93.69 95 ARG A CA 1
ATOM 678 C C . ARG A 1 95 ? 1.889 -7.466 -13.700 1.00 93.69 95 ARG A C 1
ATOM 680 O O . ARG A 1 95 ? 0.723 -7.803 -13.871 1.00 93.69 95 ARG A O 1
ATOM 687 N N . GLY A 1 96 ? 2.721 -8.145 -12.911 1.00 93.81 96 GLY A N 1
ATOM 688 C CA . GLY A 1 96 ? 2.297 -9.287 -12.107 1.00 93.81 96 GLY A CA 1
ATOM 689 C C . GLY A 1 96 ? 1.189 -8.907 -11.125 1.00 93.81 96 GLY A C 1
ATOM 690 O O . GLY A 1 96 ? 0.167 -9.590 -11.058 1.00 93.81 96 GLY A O 1
ATOM 691 N N . LEU A 1 97 ? 1.346 -7.783 -10.422 1.00 93.00 97 LEU A N 1
ATOM 692 C CA . LEU A 1 97 ? 0.333 -7.265 -9.500 1.00 93.00 97 LEU A CA 1
ATOM 693 C C . LEU A 1 97 ? -0.960 -6.861 -10.224 1.00 93.00 97 LEU A C 1
ATOM 695 O O . LEU A 1 97 ? -2.043 -7.238 -9.778 1.00 93.00 97 LEU A O 1
ATOM 699 N N . LEU A 1 98 ? -0.844 -6.174 -11.362 1.00 93.81 98 LEU A N 1
ATOM 700 C CA . LEU A 1 98 ? -1.966 -5.687 -12.175 1.00 93.81 98 LEU A CA 1
ATOM 701 C C . LEU A 1 98 ? -2.612 -6.758 -13.068 1.00 93.81 98 LEU A C 1
ATOM 703 O O . LEU A 1 98 ? -3.578 -6.477 -13.773 1.00 93.81 98 LEU A O 1
ATOM 707 N N . SER A 1 99 ? -2.132 -8.004 -13.014 1.00 92.88 99 SER A N 1
ATOM 708 C CA . SER A 1 99 ? -2.761 -9.132 -13.716 1.00 92.88 99 SER A CA 1
ATOM 709 C C . SER A 1 99 ? -4.186 -9.430 -13.231 1.00 92.88 99 SER A C 1
ATOM 711 O O . SER A 1 99 ? -4.955 -10.082 -13.938 1.00 92.88 99 SER A O 1
ATOM 713 N N . GLN A 1 100 ? -4.553 -8.937 -12.045 1.00 88.50 100 GLN A N 1
ATOM 714 C CA . GLN A 1 100 ? -5.938 -8.877 -11.581 1.00 88.50 100 GLN A CA 1
ATOM 715 C C . GLN A 1 100 ? -6.380 -7.412 -11.490 1.00 88.50 100 GLN A C 1
ATOM 717 O O . GLN A 1 100 ? -5.533 -6.556 -11.208 1.00 88.50 100 GLN A O 1
ATOM 722 N N . PRO A 1 101 ? -7.684 -7.121 -11.666 1.00 86.19 101 PRO A N 1
ATOM 723 C CA . PRO A 1 101 ? -8.205 -5.758 -11.652 1.00 86.19 101 PRO A CA 1
ATOM 724 C C . PRO A 1 101 ? -7.710 -4.965 -10.443 1.00 86.19 101 PRO A C 1
ATOM 726 O O . PRO A 1 101 ? -7.741 -5.456 -9.315 1.00 86.19 101 PRO A O 1
ATOM 729 N N . SER A 1 102 ? -7.212 -3.764 -10.700 1.00 85.62 102 SER A N 1
ATOM 730 C CA . SER A 1 102 ? -6.735 -2.811 -9.704 1.00 85.62 102 SER A CA 1
ATOM 731 C C . SER A 1 102 ? -6.918 -1.417 -10.280 1.00 85.62 102 SER A C 1
ATOM 733 O O . SER A 1 102 ? -6.814 -1.240 -11.496 1.00 85.62 102 SER A O 1
ATOM 735 N N . VAL A 1 103 ? -7.212 -0.449 -9.421 1.00 86.00 103 VAL A N 1
ATOM 736 C CA . VAL A 1 103 ? -7.322 0.964 -9.821 1.00 86.00 103 VAL A CA 1
ATOM 737 C C . VAL A 1 103 ? -6.100 1.774 -9.402 1.00 86.00 103 VAL A C 1
ATOM 739 O O . VAL A 1 103 ? -5.867 2.843 -9.955 1.00 86.00 103 VAL A O 1
ATOM 742 N N . LEU A 1 104 ? -5.305 1.252 -8.463 1.00 89.31 104 LEU A N 1
ATOM 743 C CA . LEU A 1 104 ? -4.204 1.966 -7.835 1.00 89.31 104 LEU A CA 1
ATOM 744 C C . LEU A 1 104 ? -2.997 1.046 -7.624 1.00 89.31 104 LEU A C 1
ATOM 746 O O . LEU A 1 104 ? -3.094 0.002 -6.977 1.00 89.31 104 LEU A O 1
ATOM 750 N N . LEU A 1 105 ? -1.840 1.486 -8.114 1.00 92.38 105 LEU A N 1
ATOM 751 C CA . LEU A 1 105 ? -0.535 0.903 -7.826 1.00 92.38 105 LEU A CA 1
ATOM 752 C C . LEU A 1 105 ? 0.286 1.879 -6.972 1.00 92.38 105 LEU A C 1
ATOM 754 O O . LEU A 1 105 ? 0.759 2.907 -7.459 1.00 92.38 105 LEU A O 1
ATOM 758 N N . THR A 1 106 ? 0.512 1.534 -5.709 1.00 92.44 106 THR A N 1
ATOM 759 C CA . THR A 1 106 ? 1.410 2.270 -4.812 1.00 92.44 106 THR A CA 1
ATOM 760 C C . THR A 1 106 ? 2.826 1.722 -4.940 1.00 92.44 106 THR A C 1
ATOM 762 O O . THR A 1 106 ? 3.047 0.518 -4.807 1.00 92.44 106 THR A O 1
ATOM 765 N N . VAL A 1 107 ? 3.801 2.599 -5.160 1.00 90.88 107 VAL A N 1
ATOM 766 C CA . VAL A 1 107 ? 5.221 2.270 -5.313 1.00 90.88 107 VAL A CA 1
ATOM 767 C C . VAL A 1 107 ? 6.010 3.005 -4.237 1.00 90.88 107 VAL A C 1
ATOM 769 O O . VAL A 1 107 ? 5.991 4.229 -4.184 1.00 90.88 107 VAL A O 1
ATOM 772 N N . LEU A 1 108 ? 6.722 2.264 -3.391 1.00 89.88 108 LEU A N 1
ATOM 773 C CA . LEU A 1 108 ? 7.632 2.809 -2.388 1.00 89.88 108 LEU A CA 1
ATOM 774 C C . LEU A 1 108 ? 9.071 2.678 -2.888 1.00 89.88 108 LEU A C 1
ATOM 776 O O . LEU A 1 108 ? 9.575 1.560 -3.042 1.00 89.88 108 LEU A O 1
ATOM 780 N N . THR A 1 109 ? 9.729 3.804 -3.148 1.00 87.81 109 THR A N 1
ATOM 781 C CA . THR A 1 109 ? 11.127 3.860 -3.590 1.00 87.81 109 THR A CA 1
ATOM 782 C C . THR A 1 109 ? 12.051 4.191 -2.424 1.00 87.81 109 THR A C 1
ATOM 784 O O . THR A 1 109 ? 11.772 5.075 -1.623 1.00 87.81 109 THR A O 1
ATOM 787 N N . GLY A 1 110 ? 13.152 3.451 -2.289 1.00 81.00 110 GLY A N 1
ATOM 788 C CA . GLY A 1 110 ? 14.198 3.748 -1.302 1.00 81.00 110 GLY A CA 1
ATOM 789 C C . GLY A 1 110 ? 15.350 4.544 -1.914 1.00 81.00 110 GLY A C 1
ATOM 790 O O . GLY A 1 110 ? 15.469 4.612 -3.138 1.00 81.00 110 GLY A O 1
ATOM 791 N N . ASP A 1 111 ? 16.260 5.047 -1.076 1.00 77.25 111 ASP A N 1
ATOM 792 C CA . ASP A 1 111 ? 17.437 5.848 -1.479 1.00 77.25 111 ASP A CA 1
ATOM 793 C C . ASP A 1 111 ? 18.347 5.167 -2.517 1.00 77.25 111 ASP A C 1
ATOM 795 O O . ASP A 1 111 ? 19.087 5.819 -3.249 1.00 77.25 111 ASP A O 1
ATOM 799 N N . ALA A 1 112 ? 18.303 3.835 -2.586 1.00 76.00 112 ALA A N 1
ATOM 800 C CA . ALA A 1 112 ? 19.058 3.038 -3.549 1.00 76.00 112 ALA A CA 1
ATOM 801 C C . ALA A 1 112 ? 18.379 2.932 -4.931 1.00 76.00 112 ALA A C 1
ATOM 803 O O . ALA A 1 112 ? 18.896 2.246 -5.813 1.00 76.00 112 ALA A O 1
ATOM 804 N N . THR A 1 113 ? 17.211 3.550 -5.129 1.00 79.12 113 THR A N 1
ATOM 805 C CA . THR A 1 113 ? 16.489 3.523 -6.408 1.00 79.12 113 THR A CA 1
ATOM 806 C C . THR A 1 113 ? 17.168 4.478 -7.390 1.00 79.12 113 THR A C 1
ATOM 808 O O . THR A 1 113 ? 17.244 5.675 -7.108 1.00 79.12 113 THR A O 1
ATOM 811 N N . PRO A 1 114 ? 17.677 4.001 -8.541 1.00 79.12 114 PRO A N 1
ATOM 812 C CA . PRO A 1 114 ? 18.365 4.889 -9.466 1.00 79.12 114 PRO A CA 1
ATOM 813 C C . PRO A 1 114 ? 17.411 5.918 -10.088 1.00 79.12 114 PRO A C 1
ATOM 815 O O . PRO A 1 114 ? 16.230 5.654 -10.326 1.00 79.12 114 PRO A O 1
ATOM 818 N N . ALA A 1 115 ? 17.946 7.104 -10.381 1.00 81.00 115 ALA A N 1
ATOM 819 C CA . ALA A 1 115 ? 17.182 8.182 -10.994 1.00 81.00 115 ALA A CA 1
ATOM 820 C C . ALA A 1 115 ? 16.624 7.769 -12.369 1.00 81.00 115 ALA A C 1
ATOM 822 O O . ALA A 1 115 ? 17.324 7.173 -13.188 1.00 81.00 115 ALA A O 1
ATOM 823 N N . GLY A 1 116 ? 15.368 8.132 -12.636 1.00 82.56 116 GLY A N 1
ATOM 824 C CA . GLY A 1 116 ? 14.686 7.852 -13.905 1.00 82.56 116 GLY A CA 1
ATOM 825 C C . GLY A 1 116 ? 13.928 6.520 -13.955 1.00 82.56 116 GLY A C 1
ATOM 826 O O . GLY A 1 116 ? 13.091 6.344 -14.840 1.00 82.56 116 GLY A O 1
ATOM 827 N N . HIS A 1 117 ? 14.130 5.618 -12.991 1.00 86.44 117 HIS A N 1
ATOM 828 C CA . HIS A 1 117 ? 13.400 4.344 -12.919 1.00 86.44 117 HIS A CA 1
ATOM 829 C C . HIS A 1 117 ? 11.912 4.525 -12.637 1.00 86.44 117 HIS A C 1
ATOM 831 O O . HIS A 1 117 ? 11.091 3.802 -13.194 1.00 86.44 117 HIS A O 1
ATOM 837 N N . GLU A 1 118 ? 11.557 5.521 -11.828 1.00 87.88 118 GLU A N 1
ATOM 838 C CA . GLU A 1 118 ? 10.164 5.891 -11.563 1.00 87.88 118 GLU A CA 1
ATOM 839 C C . GLU A 1 118 ? 9.464 6.340 -12.850 1.00 87.88 118 GLU A C 1
ATOM 841 O O . GLU A 1 118 ? 8.395 5.839 -13.183 1.00 87.88 118 GLU A O 1
ATOM 846 N N . ALA A 1 119 ? 10.106 7.208 -13.638 1.00 89.25 119 ALA A N 1
ATOM 847 C CA . ALA A 1 119 ? 9.562 7.671 -14.913 1.00 89.25 119 ALA A CA 1
ATOM 848 C C . ALA A 1 119 ? 9.405 6.525 -15.931 1.00 89.25 119 ALA A C 1
ATOM 850 O O . ALA A 1 119 ? 8.408 6.469 -16.652 1.00 89.25 119 ALA A O 1
ATOM 851 N N . ALA A 1 120 ? 10.362 5.592 -15.972 1.00 88.81 120 ALA A N 1
ATOM 852 C CA . ALA A 1 120 ? 10.276 4.405 -16.821 1.00 88.81 120 ALA A CA 1
ATOM 853 C C . ALA A 1 120 ? 9.118 3.483 -16.406 1.00 88.81 120 ALA A C 1
ATOM 855 O O . ALA A 1 120 ? 8.376 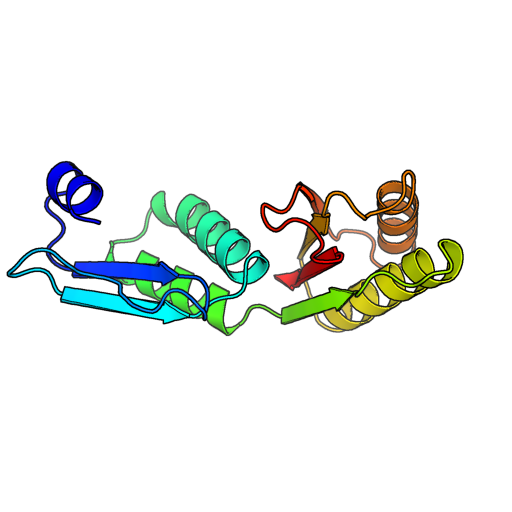3.012 -17.270 1.00 88.81 120 ALA A O 1
ATOM 856 N N . LEU A 1 121 ? 8.926 3.274 -15.098 1.00 91.19 121 LEU A N 1
ATOM 857 C CA . LEU A 1 121 ? 7.805 2.506 -14.560 1.00 91.19 121 LEU A CA 1
ATOM 858 C C . LEU A 1 121 ? 6.469 3.167 -14.911 1.00 91.19 121 LEU A C 1
ATOM 860 O O . LEU A 1 121 ? 5.602 2.510 -15.481 1.00 91.19 121 LEU A O 1
ATOM 864 N N . LEU A 1 122 ? 6.327 4.467 -14.638 1.00 92.62 122 LEU A N 1
ATOM 865 C CA . LEU A 1 122 ? 5.117 5.236 -14.940 1.00 92.62 122 LEU A CA 1
ATOM 866 C C . LEU A 1 122 ? 4.749 5.148 -16.424 1.00 92.62 122 LEU A C 1
ATOM 868 O O . LEU A 1 122 ? 3.612 4.829 -16.764 1.00 92.62 122 LEU A O 1
ATOM 872 N N . SER A 1 123 ? 5.725 5.358 -17.310 1.00 92.75 123 SER A N 1
ATOM 873 C CA . SER A 1 123 ? 5.529 5.245 -18.759 1.00 92.75 123 SER A CA 1
ATOM 874 C C . SER A 1 123 ? 5.117 3.825 -19.175 1.00 92.75 123 SER A C 1
ATOM 876 O O . SER A 1 123 ? 4.167 3.642 -19.938 1.00 92.75 123 SER A O 1
ATOM 878 N N . GLY A 1 124 ? 5.780 2.799 -18.629 1.00 92.69 124 GLY A N 1
ATOM 879 C CA . GLY A 1 124 ? 5.485 1.398 -18.934 1.00 92.69 124 GLY A CA 1
ATOM 880 C C . GLY A 1 124 ? 4.093 0.949 -18.479 1.00 92.69 124 GLY A C 1
ATOM 881 O O . GLY A 1 124 ? 3.423 0.193 -19.192 1.00 92.69 124 GLY A O 1
ATOM 882 N N . ILE A 1 125 ? 3.635 1.423 -17.319 1.00 94.25 125 ILE A N 1
ATOM 883 C CA . ILE A 1 125 ? 2.293 1.130 -16.802 1.00 94.25 125 ILE A CA 1
ATOM 884 C C . ILE A 1 125 ? 1.232 1.891 -17.584 1.00 94.25 125 ILE A C 1
ATOM 886 O O . ILE A 1 125 ? 0.303 1.253 -18.068 1.00 94.25 125 ILE A O 1
ATOM 890 N N . ALA A 1 126 ? 1.415 3.189 -17.834 1.00 92.69 126 ALA A N 1
ATOM 891 C CA . ALA A 1 126 ? 0.484 3.973 -18.646 1.00 92.69 126 ALA A CA 1
ATOM 892 C C . ALA A 1 126 ? 0.253 3.360 -20.041 1.00 92.69 126 ALA A C 1
ATOM 894 O O . ALA A 1 126 ? -0.864 3.379 -20.554 1.00 92.69 126 ALA A O 1
ATOM 895 N N . ALA A 1 127 ? 1.294 2.771 -20.641 1.00 92.44 127 ALA A N 1
ATOM 896 C CA . ALA A 1 127 ? 1.193 2.108 -21.938 1.00 92.44 127 ALA A CA 1
ATOM 897 C C . ALA A 1 127 ? 0.479 0.743 -21.900 1.00 92.44 127 ALA A C 1
ATOM 899 O O . ALA A 1 127 ? -0.117 0.345 -22.898 1.00 92.44 127 ALA A O 1
ATOM 900 N N . SER A 1 128 ? 0.567 -0.001 -20.792 1.00 92.00 128 SER A N 1
ATOM 901 C CA . SER A 1 128 ? 0.074 -1.390 -20.711 1.00 92.00 128 SER A CA 1
ATOM 902 C C . SER A 1 128 ? -1.228 -1.558 -19.927 1.00 92.00 128 SER A C 1
ATOM 904 O O . SER A 1 128 ? -1.971 -2.497 -20.195 1.00 92.00 128 SER A O 1
ATOM 906 N N . HIS A 1 129 ? -1.510 -0.654 -18.992 1.00 93.44 129 HIS A N 1
ATOM 907 C CA . HIS A 1 129 ? -2.668 -0.678 -18.100 1.00 93.44 129 HIS A CA 1
ATOM 908 C C . HIS A 1 129 ? -3.297 0.724 -18.041 1.00 93.44 129 HIS A C 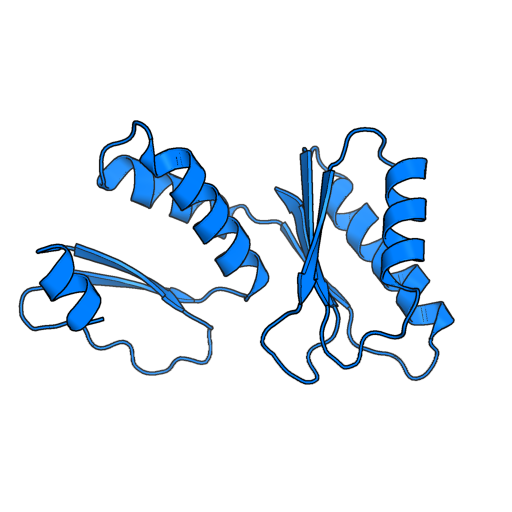1
ATOM 910 O O . HIS A 1 129 ? -3.204 1.410 -17.019 1.00 93.44 129 HIS A O 1
ATOM 916 N N . PRO A 1 130 ? -3.901 1.194 -19.148 1.00 89.56 130 PRO A N 1
ATOM 917 C CA . PRO A 1 130 ? -4.524 2.509 -19.174 1.00 89.56 130 PRO A CA 1
ATOM 918 C C . PRO A 1 130 ? -5.650 2.581 -18.132 1.00 89.56 130 PRO A C 1
ATOM 920 O O . PRO A 1 130 ? -6.520 1.713 -18.095 1.00 89.56 130 PRO A O 1
ATOM 923 N N . GLY A 1 131 ? -5.632 3.624 -17.300 1.00 89.44 131 GLY A N 1
ATOM 924 C CA . GLY A 1 131 ? -6.624 3.845 -16.241 1.00 89.44 131 GLY A CA 1
ATOM 925 C C . GLY A 1 131 ? -6.211 3.370 -14.845 1.00 89.44 131 GLY A C 1
ATOM 926 O O . GLY A 1 131 ? -6.991 3.545 -13.917 1.00 89.44 131 GLY A O 1
ATOM 927 N N . VAL A 1 132 ? -5.011 2.802 -14.685 1.00 93.00 132 VAL A N 1
ATOM 928 C CA . VAL A 1 132 ? -4.416 2.565 -13.362 1.00 93.00 132 VAL A CA 1
ATOM 929 C C . VAL A 1 132 ? -3.693 3.825 -12.901 1.00 93.00 132 VAL A C 1
ATOM 931 O O . VAL A 1 132 ? -2.782 4.301 -13.584 1.00 93.00 132 VAL A O 1
ATOM 934 N N . ASP A 1 133 ? -4.061 4.327 -11.725 1.00 92.12 133 ASP A N 1
ATOM 935 C CA . ASP A 1 133 ? -3.327 5.397 -11.061 1.00 92.12 133 ASP A CA 1
ATOM 936 C C . ASP A 1 133 ? -2.070 4.825 -10.401 1.00 92.12 133 ASP A C 1
ATOM 938 O O . ASP A 1 133 ? -2.104 3.779 -9.752 1.00 92.12 133 ASP A O 1
ATOM 942 N N . VAL A 1 134 ? -0.935 5.504 -10.566 1.00 91.81 134 VAL A N 1
ATOM 943 C CA . VAL A 1 134 ? 0.332 5.091 -9.953 1.00 91.81 134 VAL A CA 1
ATOM 944 C C . VAL A 1 134 ? 0.801 6.180 -9.004 1.00 91.81 134 VAL A C 1
ATOM 946 O O . VAL A 1 134 ? 1.064 7.308 -9.422 1.00 91.81 134 VAL A O 1
ATOM 949 N N . VAL A 1 135 ? 0.933 5.835 -7.726 1.00 90.75 135 VAL A N 1
ATOM 950 C CA . VAL A 1 135 ? 1.406 6.747 -6.681 1.00 90.75 135 VAL A CA 1
ATOM 951 C C . VAL A 1 135 ? 2.795 6.310 -6.249 1.00 90.75 135 VAL A C 1
ATOM 953 O O . VAL A 1 135 ? 2.977 5.203 -5.749 1.00 90.75 135 VAL A O 1
ATOM 956 N N . VAL A 1 136 ? 3.780 7.185 -6.441 1.00 90.38 136 VAL A N 1
ATOM 957 C CA . VAL A 1 136 ? 5.168 6.942 -6.038 1.00 90.38 136 VAL A CA 1
ATOM 958 C C . VAL A 1 136 ? 5.461 7.725 -4.763 1.00 90.38 136 VAL A C 1
ATOM 960 O O . VAL A 1 136 ? 5.265 8.938 -4.719 1.00 90.38 136 VAL A O 1
ATOM 963 N N . LEU A 1 137 ? 5.918 7.027 -3.728 1.00 88.25 137 LEU A N 1
ATOM 964 C CA . LEU A 1 137 ? 6.281 7.586 -2.430 1.00 88.25 137 LEU A CA 1
ATOM 965 C C . LEU A 1 137 ? 7.708 7.175 -2.080 1.00 88.25 137 LEU A C 1
ATOM 967 O O . LEU A 1 137 ? 8.164 6.094 -2.451 1.00 88.25 137 LEU A O 1
ATOM 971 N N . THR A 1 138 ? 8.392 8.001 -1.298 1.00 84.69 138 THR A N 1
ATOM 972 C CA . THR A 1 138 ? 9.673 7.617 -0.703 1.00 84.69 138 THR A CA 1
ATOM 973 C C . THR A 1 138 ? 9.421 6.701 0.493 1.00 84.69 138 THR A C 1
ATOM 975 O O . THR A 1 138 ? 8.708 7.077 1.424 1.00 84.69 138 THR A O 1
ATOM 978 N N . GLY A 1 139 ? 9.992 5.499 0.460 1.00 77.88 139 GLY A N 1
ATOM 979 C CA . GLY A 1 139 ? 9.963 4.552 1.567 1.00 77.88 139 GLY A CA 1
ATOM 980 C C . GLY A 1 139 ? 10.861 5.001 2.722 1.00 77.88 139 GLY A C 1
ATOM 981 O O . GLY A 1 139 ? 11.902 5.624 2.523 1.00 77.88 139 GLY A O 1
ATOM 982 N N . ALA A 1 140 ? 10.468 4.660 3.942 1.00 66.06 140 ALA A N 1
ATOM 983 C CA . ALA A 1 140 ? 11.174 4.981 5.177 1.00 66.06 140 ALA A CA 1
ATOM 984 C C . ALA A 1 140 ? 12.377 4.059 5.445 1.00 66.06 140 ALA A C 1
ATOM 986 O O . ALA A 1 140 ? 13.231 4.377 6.275 1.00 66.06 140 ALA A O 1
ATOM 987 N N . LEU A 1 141 ? 12.449 2.902 4.778 1.00 66.44 141 LEU A N 1
ATOM 988 C CA . LEU A 1 141 ? 13.468 1.887 5.033 1.00 66.44 141 LEU A CA 1
ATOM 989 C C . LEU A 1 141 ? 14.684 2.029 4.098 1.00 66.44 141 LEU A C 1
ATOM 991 O O . LEU A 1 141 ? 14.671 1.599 2.942 1.00 66.44 141 LEU A O 1
ATOM 995 N N . ALA A 1 142 ? 15.781 2.574 4.629 1.00 57.03 142 ALA A N 1
ATOM 996 C CA . ALA A 1 142 ? 17.049 2.723 3.912 1.00 57.03 142 ALA A CA 1
ATOM 997 C C . ALA A 1 142 ? 17.617 1.370 3.439 1.00 57.03 142 ALA A C 1
ATOM 999 O O . ALA A 1 142 ? 17.676 0.401 4.192 1.00 57.03 142 ALA A O 1
ATOM 1000 N N . GLY A 1 143 ? 18.059 1.291 2.180 1.00 58.59 143 GLY A N 1
ATOM 1001 C CA . GLY A 1 143 ? 18.632 0.066 1.597 1.00 58.59 143 GLY A CA 1
ATOM 1002 C C . GLY A 1 143 ? 17.609 -1.023 1.252 1.00 58.59 143 GLY A C 1
ATOM 1003 O O . GLY A 1 143 ? 17.964 -2.049 0.664 1.00 58.59 143 GLY A O 1
ATOM 1004 N N . HIS A 1 144 ? 16.328 -0.810 1.549 1.00 64.38 144 HIS A N 1
ATOM 1005 C CA . HIS A 1 144 ? 15.274 -1.661 1.031 1.00 64.38 144 HIS A CA 1
ATOM 1006 C C . HIS A 1 144 ? 14.986 -1.213 -0.406 1.00 64.38 144 HIS A C 1
ATOM 1008 O O . HIS A 1 144 ? 14.738 -0.041 -0.668 1.00 64.38 144 HIS A O 1
ATOM 1014 N N . GLY A 1 145 ? 15.111 -2.140 -1.362 1.00 74.31 145 GLY A N 1
ATOM 1015 C CA . GLY A 1 145 ? 14.729 -1.884 -2.752 1.00 74.31 145 GLY A CA 1
ATOM 1016 C C . GLY A 1 145 ? 13.258 -1.485 -2.902 1.00 74.31 145 GLY A C 1
ATOM 1017 O O . GLY A 1 145 ? 12.542 -1.290 -1.925 1.00 74.31 145 GLY A O 1
ATOM 1018 N N . VAL A 1 146 ? 12.781 -1.405 -4.137 1.00 86.25 146 VAL A N 1
ATOM 1019 C CA . VAL A 1 146 ? 11.432 -0.903 -4.422 1.00 86.25 146 VAL A CA 1
ATOM 1020 C C . VAL A 1 146 ? 10.369 -1.881 -3.914 1.00 86.25 146 VAL A C 1
ATOM 1022 O O . VAL A 1 146 ? 10.443 -3.079 -4.195 1.00 86.25 146 VAL A O 1
ATOM 1025 N N . GLN A 1 147 ? 9.369 -1.387 -3.187 1.00 89.50 147 GLN A N 1
ATOM 1026 C CA . GLN A 1 147 ? 8.169 -2.152 -2.829 1.00 89.50 147 GLN A CA 1
ATOM 1027 C C . GLN A 1 147 ? 6.980 -1.638 -3.633 1.00 89.50 147 GLN A C 1
ATOM 1029 O O . GLN A 1 147 ? 6.892 -0.451 -3.928 1.00 89.50 147 GLN A O 1
ATOM 1034 N N . MET A 1 148 ? 6.067 -2.527 -4.000 1.00 91.56 148 MET A N 1
ATOM 1035 C CA . MET A 1 148 ? 4.861 -2.175 -4.743 1.00 91.56 148 MET A CA 1
ATOM 1036 C C . MET A 1 148 ? 3.660 -2.873 -4.142 1.00 91.56 148 MET A C 1
ATOM 1038 O O . MET A 1 148 ? 3.782 -4.004 -3.670 1.00 91.56 148 MET A O 1
ATOM 1042 N N . GLY A 1 149 ? 2.511 -2.214 -4.192 1.00 90.31 149 GLY A N 1
ATOM 1043 C CA . GLY A 1 149 ? 1.243 -2.731 -3.707 1.00 90.31 149 GLY A CA 1
ATOM 1044 C C . GLY A 1 149 ? 0.125 -2.322 -4.645 1.00 90.31 149 GLY A C 1
ATOM 1045 O O . GLY A 1 149 ? 0.090 -1.175 -5.082 1.00 90.31 149 GLY A O 1
ATOM 1046 N N . ALA A 1 150 ? -0.752 -3.265 -4.968 1.00 88.19 150 ALA A N 1
ATOM 1047 C CA . ALA A 1 150 ? -1.924 -3.029 -5.795 1.00 88.19 150 ALA A CA 1
ATOM 1048 C C . ALA A 1 150 ? -3.198 -3.283 -4.987 1.00 88.19 150 ALA A C 1
ATOM 1050 O O . ALA A 1 150 ? -3.331 -4.338 -4.349 1.00 88.19 150 ALA A O 1
ATOM 1051 N N . GLU A 1 151 ? -4.113 -2.319 -5.061 1.00 78.50 151 GLU A N 1
ATOM 1052 C CA . GLU A 1 151 ? -5.473 -2.384 -4.513 1.00 78.50 151 GLU A CA 1
ATOM 1053 C C . GLU A 1 151 ? -6.462 -2.716 -5.634 1.00 78.50 151 GLU A C 1
ATOM 1055 O O . GLU A 1 151 ? -6.574 -1.932 -6.610 1.00 78.50 151 GLU A O 1
#

pLDDT: mean 84.81, std 8.27, range [57.03, 94.25]

Secondary structure (DSSP, 8-state):
-HHHHHHHT-SEEEEEEETT-----PPTT-EEEEEEE-HHHHHHHHHHHHHHTTT--HHHHHHHHHHHHHH-EEEEE---SSHHHHHHHHHHHHHHHHTS--SEEEEEE-TTSPTTHHHHHHHHHHHHSTT-EEEEEE-SSTT--EEEEE-